Protein AF-A0A3S3RQV9-F1 (afdb_monomer_lite)

pLDDT: mean 94.48, std 7.16, range [46.75, 98.31]

Secondary structure (DSSP, 8-state):
-EEEETTEEEE---SB-SEEEEEEE-TTS-EEEEEEEEEEEEEEEEETTEEEEEEEEEEEEE--EE-TTS-EE--BPPPEEEEEEE---SS--PPPGGGBPPP-

Structure (mmCIF, N/CA/C/O backbone):
data_AF-A0A3S3RQV9-F1
#
_entry.id   AF-A0A3S3RQV9-F1
#
loop_
_atom_site.group_PDB
_atom_site.id
_atom_site.type_symbol
_atom_site.label_atom_id
_atom_site.label_alt_id
_atom_site.label_comp_id
_atom_site.label_asym_id
_atom_site.label_entity_id
_atom_site.label_seq_id
_atom_site.pdbx_PDB_ins_code
_atom_site.Cartn_x
_atom_site.Cartn_y
_atom_site.Cartn_z
_atom_site.occupancy
_atom_site.B_iso_or_equiv
_atom_site.auth_seq_id
_atom_site.auth_comp_id
_atom_site.auth_asym_id
_atom_site.auth_atom_id
_atom_site.pdbx_PDB_model_num
ATOM 1 N N . LEU A 1 1 ? -9.875 -6.733 8.217 1.00 93.25 1 LEU A N 1
ATOM 2 C CA . LEU A 1 1 ? -9.789 -6.302 9.638 1.00 93.25 1 LEU A CA 1
ATOM 3 C C . LEU A 1 1 ? -11.140 -6.503 10.296 1.00 93.25 1 LEU A C 1
ATOM 5 O O . LEU A 1 1 ? -12.139 -6.043 9.748 1.00 93.25 1 LEU A O 1
ATOM 9 N N . TYR A 1 2 ? -11.159 -7.127 11.469 1.00 95.38 2 TYR A N 1
ATOM 10 C CA . TYR A 1 2 ? -12.377 -7.321 12.250 1.00 95.38 2 TYR A CA 1
ATOM 11 C C . TYR A 1 2 ? -12.339 -6.475 13.522 1.00 95.38 2 TYR A C 1
ATOM 13 O O . TYR A 1 2 ? -11.277 -6.288 14.114 1.00 95.38 2 TYR A O 1
ATOM 21 N N . ALA A 1 3 ? -13.498 -5.972 13.931 1.00 94.38 3 ALA A N 1
ATOM 22 C CA . ALA A 1 3 ? -13.716 -5.373 15.236 1.00 94.38 3 ALA A CA 1
ATOM 23 C C . ALA A 1 3 ? -14.482 -6.348 16.132 1.00 94.38 3 ALA A C 1
ATOM 25 O O . ALA A 1 3 ? -15.399 -7.027 15.671 1.00 94.38 3 ALA A O 1
ATOM 26 N N . LEU A 1 4 ? -14.134 -6.379 17.417 1.00 93.94 4 LEU A N 1
ATOM 27 C CA . LEU A 1 4 ? -14.907 -7.102 18.418 1.00 93.94 4 LEU A CA 1
ATOM 28 C C . LEU A 1 4 ? -16.124 -6.267 18.833 1.00 93.94 4 LEU A C 1
ATOM 30 O O . LEU A 1 4 ? -15.996 -5.085 19.155 1.00 93.94 4 LEU A O 1
ATOM 34 N N . THR A 1 5 ? -17.297 -6.888 18.823 1.00 90.75 5 THR A N 1
ATOM 35 C CA . THR A 1 5 ? -18.576 -6.302 19.241 1.00 90.75 5 THR A CA 1
ATOM 36 C C . THR A 1 5 ? -19.263 -7.224 20.251 1.00 90.75 5 THR A C 1
ATOM 38 O O . THR A 1 5 ? -18.783 -8.330 20.503 1.00 90.75 5 THR A O 1
ATOM 41 N N . ARG A 1 6 ? -20.391 -6.787 20.830 1.00 92.88 6 ARG A N 1
ATOM 42 C CA . ARG A 1 6 ? -21.192 -7.637 21.732 1.00 92.88 6 ARG A CA 1
ATOM 43 C C . ARG A 1 6 ? -21.683 -8.912 21.044 1.00 92.88 6 ARG A C 1
ATOM 45 O O . ARG A 1 6 ? -21.706 -9.957 21.679 1.00 92.88 6 ARG A O 1
ATOM 52 N N . ASP A 1 7 ? -21.992 -8.817 19.755 1.00 93.19 7 ASP A N 1
ATOM 53 C CA . ASP A 1 7 ? -22.561 -9.907 18.958 1.00 93.19 7 ASP A CA 1
ATOM 54 C C . ASP A 1 7 ? -21.479 -10.725 18.222 1.00 93.19 7 ASP A C 1
ATOM 56 O O . ASP A 1 7 ? -21.790 -11.581 17.398 1.00 93.19 7 ASP A O 1
ATOM 60 N N . GLY A 1 8 ? -20.193 -10.469 18.512 1.00 94.94 8 GLY A N 1
ATOM 61 C CA . GLY A 1 8 ? -19.052 -11.188 17.940 1.00 94.94 8 GLY A CA 1
ATOM 62 C C . GLY A 1 8 ? -18.150 -10.331 17.048 1.00 94.94 8 GLY A C 1
ATOM 63 O O . GLY A 1 8 ? -18.027 -9.115 17.228 1.00 94.94 8 GLY A O 1
ATOM 64 N N . LEU A 1 9 ? -17.462 -10.980 16.104 1.00 96.56 9 LEU A N 1
ATOM 65 C CA . LEU A 1 9 ? -16.529 -10.330 15.181 1.00 96.56 9 LEU A CA 1
ATOM 66 C C . LEU A 1 9 ? -17.272 -9.705 13.998 1.00 96.56 9 LEU A C 1
ATOM 68 O O . LEU A 1 9 ? -17.948 -10.393 13.239 1.00 96.56 9 LEU A O 1
ATOM 72 N N . ARG A 1 10 ? -17.074 -8.402 13.793 1.00 94.75 10 ARG A N 1
ATOM 73 C CA . ARG A 1 10 ? -17.614 -7.655 12.654 1.00 94.75 10 ARG A CA 1
ATOM 74 C C . ARG A 1 10 ? -16.497 -7.285 11.687 1.00 94.75 10 ARG A C 1
ATOM 76 O O . ARG A 1 10 ? -15.527 -6.650 12.096 1.00 94.75 10 ARG A O 1
ATOM 83 N N . LEU A 1 11 ? -16.632 -7.637 10.410 1.00 95.75 11 LEU A N 1
ATOM 84 C CA . LEU A 1 11 ? -15.713 -7.181 9.362 1.00 95.75 11 LEU A CA 1
ATOM 85 C C . LEU A 1 11 ? -15.874 -5.665 9.176 1.00 95.75 11 LEU A C 1
ATOM 87 O O . LEU A 1 11 ? -16.964 -5.197 8.863 1.00 95.75 11 LEU A O 1
ATOM 91 N N . VAL A 1 12 ? -14.801 -4.899 9.385 1.00 96.50 12 VAL A N 1
ATOM 92 C CA . VAL A 1 12 ? -14.834 -3.423 9.322 1.00 96.50 12 VAL A CA 1
ATOM 93 C C . VAL A 1 12 ? -13.926 -2.838 8.247 1.00 96.50 12 VAL A C 1
ATOM 95 O O . VAL A 1 12 ? -14.143 -1.710 7.833 1.00 96.50 12 VAL A O 1
ATOM 98 N N . LEU A 1 13 ? -12.926 -3.572 7.768 1.00 96.50 13 LEU A N 1
ATOM 99 C CA . LEU A 1 13 ? -12.101 -3.183 6.621 1.00 96.50 13 LEU A CA 1
ATOM 100 C C . LEU A 1 13 ? -11.862 -4.431 5.789 1.00 96.50 13 LEU A C 1
ATOM 102 O O . LEU A 1 13 ? -11.369 -5.429 6.322 1.00 96.50 13 LEU A O 1
ATOM 106 N N . ASP A 1 14 ? -12.181 -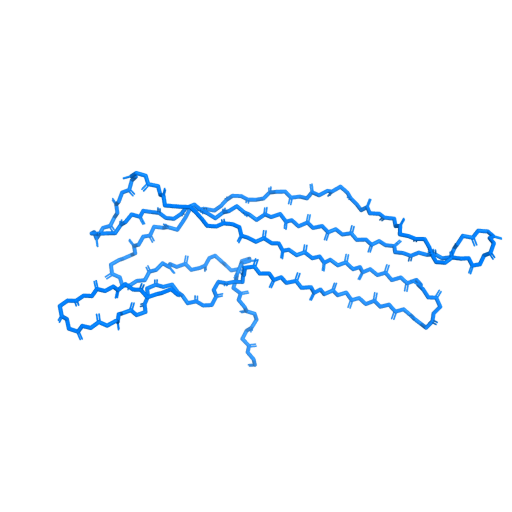4.341 4.510 1.00 93.94 14 ASP A N 1
ATOM 107 C CA . ASP A 1 14 ? -12.108 -5.443 3.565 1.00 93.94 14 ASP A CA 1
ATOM 108 C C . ASP A 1 14 ? -11.468 -4.984 2.254 1.00 93.94 14 ASP A C 1
ATOM 110 O O . ASP A 1 14 ? -11.613 -3.821 1.876 1.00 93.94 14 ASP A O 1
ATOM 114 N N . GLY A 1 15 ? -10.735 -5.882 1.597 1.00 92.81 15 GLY A N 1
ATOM 115 C CA . GLY A 1 15 ? -10.141 -5.638 0.280 1.00 92.81 15 GLY A CA 1
ATOM 116 C C . GLY A 1 15 ? -9.020 -4.593 0.220 1.00 92.81 15 GLY A C 1
ATOM 117 O O . GLY A 1 15 ? -8.685 -4.144 -0.874 1.00 92.81 15 GLY A O 1
ATOM 118 N N . LEU A 1 16 ? -8.439 -4.181 1.355 1.00 95.81 16 LEU A N 1
ATOM 119 C CA . LEU A 1 16 ? -7.254 -3.316 1.368 1.00 95.81 16 LEU A CA 1
ATOM 120 C C . LEU A 1 16 ? -6.000 -4.138 1.047 1.00 95.81 16 LEU A C 1
ATOM 122 O O . LEU A 1 16 ? -5.617 -5.009 1.830 1.00 95.81 16 LEU A O 1
ATOM 126 N N . VAL A 1 17 ? -5.328 -3.810 -0.051 1.00 94.81 17 VAL A N 1
ATOM 127 C CA . VAL A 1 17 ? -4.032 -4.397 -0.408 1.00 94.81 17 VAL A CA 1
ATOM 128 C C . VAL A 1 17 ? -2.948 -3.808 0.491 1.00 94.81 17 VAL A C 1
ATOM 130 O O . VAL A 1 17 ? -2.746 -2.594 0.528 1.00 94.81 17 VAL A O 1
ATOM 133 N N . VAL A 1 18 ? -2.269 -4.676 1.243 1.00 95.44 18 VAL A N 1
ATOM 134 C CA . VAL A 1 18 ? -1.173 -4.292 2.151 1.00 95.44 18 VAL A CA 1
ATOM 135 C C . VAL A 1 18 ? 0.208 -4.623 1.603 1.00 95.44 18 VAL A C 1
ATOM 137 O O . VAL A 1 18 ? 1.188 -4.013 2.023 1.00 95.44 18 VAL A O 1
ATOM 140 N N . ASP A 1 19 ? 0.275 -5.557 0.661 1.00 95.62 19 ASP A N 1
ATOM 141 C CA . ASP A 1 19 ? 1.482 -5.926 -0.065 1.00 95.62 19 ASP A CA 1
ATOM 142 C C . ASP A 1 19 ? 1.071 -6.339 -1.481 1.00 95.62 19 ASP A C 1
ATOM 144 O O . ASP A 1 19 ? 0.088 -7.066 -1.650 1.00 95.62 19 ASP A O 1
ATOM 148 N N . SER A 1 20 ? 1.780 -5.854 -2.493 1.00 94.12 20 SER A N 1
ATOM 149 C CA . SER A 1 20 ? 1.538 -6.223 -3.886 1.00 94.12 20 SER A CA 1
ATOM 150 C C . SER A 1 20 ? 2.835 -6.270 -4.662 1.00 94.12 20 SER A C 1
ATOM 152 O O . SER A 1 20 ? 3.705 -5.420 -4.478 1.00 94.12 20 SER A O 1
ATOM 154 N N . TYR A 1 21 ? 2.899 -7.192 -5.610 1.00 94.81 21 TYR A N 1
ATOM 155 C CA . TYR A 1 21 ? 4.002 -7.338 -6.544 1.00 94.81 21 TYR A CA 1
ATOM 156 C C . TYR A 1 21 ? 3.414 -7.537 -7.931 1.00 94.81 21 TYR A C 1
ATOM 158 O O . TYR A 1 21 ? 2.419 -8.244 -8.086 1.00 94.81 21 TYR A O 1
ATOM 166 N N . GLY A 1 22 ? 4.014 -6.903 -8.923 1.00 94.19 22 GLY A N 1
ATOM 167 C CA . GLY A 1 22 ? 3.583 -7.023 -10.301 1.00 94.19 22 GLY A CA 1
ATOM 168 C C . GLY A 1 22 ? 4.681 -6.574 -11.241 1.00 94.19 22 GLY A C 1
ATOM 169 O O . GLY A 1 22 ? 5.655 -5.941 -10.837 1.00 94.19 22 GLY A O 1
ATOM 170 N N . GLY A 1 23 ? 4.525 -6.914 -12.505 1.00 94.50 23 GLY A N 1
ATOM 171 C CA . GLY A 1 23 ? 5.496 -6.569 -13.519 1.00 94.50 23 GLY A CA 1
ATOM 172 C C . GLY A 1 23 ? 5.421 -7.507 -14.699 1.00 94.50 23 GLY A C 1
ATOM 173 O O . GLY A 1 23 ? 4.688 -8.497 -14.686 1.00 94.50 23 GLY A O 1
ATOM 174 N N . GLU A 1 24 ? 6.211 -7.174 -15.696 1.00 95.69 24 GLU A N 1
ATOM 175 C CA . GLU A 1 24 ? 6.420 -7.962 -16.894 1.00 95.69 24 GLU A CA 1
ATOM 176 C C . GLU A 1 24 ? 7.914 -8.027 -17.182 1.00 95.69 24 GLU A C 1
ATOM 178 O O . GLU A 1 24 ? 8.668 -7.110 -16.856 1.00 95.69 24 GLU A O 1
ATOM 183 N N . GLY A 1 25 ? 8.348 -9.131 -17.769 1.00 94.75 25 GLY A N 1
ATOM 184 C CA . GLY A 1 25 ? 9.732 -9.324 -18.164 1.00 94.75 25 GLY A CA 1
ATOM 185 C C . GLY A 1 25 ? 9.811 -10.210 -19.392 1.00 94.75 25 GLY A C 1
ATOM 186 O O . GLY A 1 25 ? 8.877 -10.960 -19.694 1.00 94.75 25 GLY A O 1
ATOM 187 N N . ASP A 1 26 ? 10.926 -10.110 -20.099 1.00 92.50 26 ASP A N 1
ATOM 188 C CA . ASP A 1 26 ? 11.279 -11.013 -21.180 1.00 92.50 26 ASP A CA 1
ATOM 189 C C . ASP A 1 26 ? 12.078 -12.231 -20.668 1.00 92.50 26 ASP A C 1
ATOM 191 O O . ASP A 1 26 ? 12.283 -12.430 -19.468 1.00 92.50 26 ASP A O 1
ATOM 195 N N . ALA A 1 27 ? 12.519 -13.089 -21.592 1.00 89.38 27 ALA A N 1
ATOM 196 C CA . ALA A 1 27 ? 13.351 -14.251 -21.268 1.00 89.38 27 ALA A CA 1
ATOM 197 C C . ALA A 1 27 ? 14.843 -13.907 -21.051 1.00 89.38 27 ALA A C 1
ATOM 199 O O . ALA A 1 27 ? 15.627 -14.796 -20.727 1.00 89.38 27 ALA A O 1
ATOM 200 N N . ASN A 1 28 ? 15.236 -12.645 -21.241 1.00 88.38 28 ASN A N 1
ATOM 201 C CA . ASN A 1 28 ? 16.610 -12.145 -21.295 1.00 88.38 28 ASN A CA 1
ATOM 202 C C . ASN A 1 28 ? 16.836 -10.963 -20.328 1.00 88.38 28 ASN A C 1
ATOM 204 O O . ASN A 1 28 ? 17.630 -10.072 -20.628 1.00 88.38 28 ASN A O 1
ATOM 208 N N . CYS A 1 29 ? 16.182 -10.986 -19.160 1.00 92.12 29 CYS A N 1
ATOM 209 C CA . CYS A 1 29 ? 16.285 -10.026 -18.048 1.00 92.12 29 CYS A CA 1
ATOM 210 C C . CYS A 1 29 ? 15.540 -8.689 -18.206 1.00 92.12 29 CYS A C 1
ATOM 212 O O . CYS A 1 29 ? 15.134 -8.132 -17.185 1.00 92.12 29 CYS A O 1
ATOM 214 N N . ALA A 1 30 ? 15.316 -8.176 -19.416 1.00 96.19 30 ALA A N 1
ATOM 215 C CA . ALA A 1 30 ? 14.672 -6.876 -19.571 1.00 96.19 30 ALA A CA 1
ATOM 216 C C . ALA A 1 30 ? 13.223 -6.917 -19.063 1.00 96.19 30 ALA A C 1
ATOM 218 O O . ALA A 1 30 ? 12.439 -7.788 -19.445 1.00 96.19 30 ALA A O 1
ATOM 219 N N . GLY A 1 31 ? 12.846 -5.967 -18.211 1.00 96.25 31 GLY A N 1
ATOM 220 C CA . GLY A 1 31 ? 11.493 -5.935 -17.665 1.00 96.25 31 GLY A CA 1
ATOM 221 C C . GLY A 1 31 ? 11.136 -4.649 -16.940 1.00 96.25 31 GLY A C 1
ATOM 222 O O . GLY A 1 31 ? 11.946 -3.738 -16.796 1.00 96.25 31 GLY A O 1
ATOM 223 N N . SER A 1 32 ? 9.893 -4.598 -16.472 1.00 97.50 32 SER A N 1
ATOM 224 C CA . SER A 1 32 ? 9.365 -3.534 -15.628 1.00 97.50 32 SER A CA 1
ATOM 225 C C . SER A 1 32 ? 8.615 -4.153 -14.461 1.00 97.50 32 SER A C 1
ATOM 227 O O . SER A 1 32 ? 7.601 -4.831 -14.636 1.00 97.50 32 SER A O 1
ATOM 229 N N . PHE A 1 33 ? 9.112 -3.914 -13.253 1.00 97.19 33 PHE A N 1
ATOM 230 C CA . PHE A 1 33 ? 8.565 -4.459 -12.022 1.00 97.19 33 PHE A CA 1
ATOM 231 C C . PHE A 1 33 ? 8.147 -3.342 -11.083 1.00 97.19 33 PHE A C 1
ATOM 233 O O . PHE A 1 33 ? 8.741 -2.265 -11.026 1.00 97.19 33 PHE A O 1
ATOM 240 N N . HIS A 1 34 ? 7.116 -3.619 -10.300 1.00 96.06 34 HIS A N 1
ATOM 241 C CA . HIS A 1 34 ? 6.664 -2.750 -9.238 1.00 96.06 34 HIS A CA 1
ATOM 242 C C . HIS A 1 34 ? 6.268 -3.560 -8.009 1.00 96.06 34 HIS A C 1
ATOM 244 O O . HIS A 1 34 ? 5.765 -4.682 -8.086 1.00 96.06 34 HIS A O 1
ATOM 250 N N . SER A 1 35 ? 6.460 -2.953 -6.847 1.00 96.75 35 SER A N 1
ATOM 251 C CA . SER A 1 35 ? 5.933 -3.467 -5.591 1.00 96.75 35 SER A CA 1
ATOM 252 C C . SER A 1 35 ? 5.305 -2.349 -4.778 1.00 96.75 35 SER A C 1
ATOM 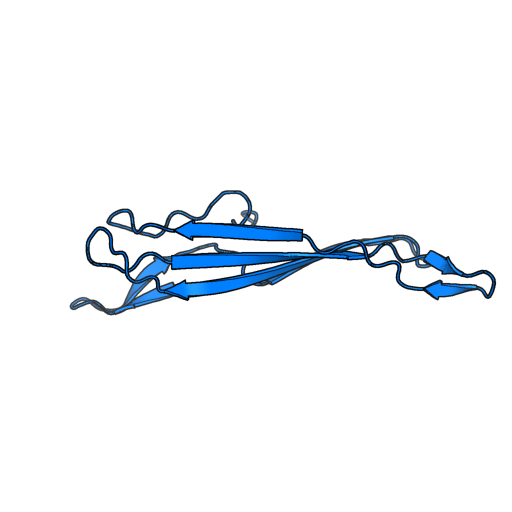254 O O . SER A 1 35 ? 5.634 -1.171 -4.945 1.00 96.75 35 SER A O 1
ATOM 256 N N . SER A 1 36 ? 4.360 -2.699 -3.911 1.00 96.25 36 SER A N 1
ATOM 257 C CA . SER A 1 36 ? 3.787 -1.754 -2.963 1.00 96.25 36 SER A CA 1
ATOM 258 C C . SER A 1 36 ? 3.616 -2.383 -1.594 1.00 96.25 36 SER A C 1
ATOM 260 O O . SER A 1 36 ? 3.248 -3.546 -1.489 1.00 96.25 36 SER A O 1
ATOM 262 N N . LYS A 1 37 ? 3.875 -1.601 -0.544 1.00 97.69 37 LYS A N 1
ATOM 263 C CA . LYS A 1 37 ? 3.615 -1.971 0.851 1.00 97.69 37 LYS A CA 1
ATOM 264 C C . LYS A 1 37 ? 2.820 -0.873 1.530 1.00 97.69 37 LYS A C 1
ATOM 266 O O . LYS A 1 37 ? 3.184 0.302 1.430 1.00 97.69 37 LYS A O 1
ATOM 271 N N . ALA A 1 38 ? 1.774 -1.243 2.260 1.00 97.56 38 ALA A N 1
ATOM 272 C CA . ALA A 1 38 ? 0.941 -0.309 3.003 1.00 97.56 38 ALA A CA 1
ATOM 273 C C . ALA A 1 38 ? 0.981 -0.593 4.510 1.00 97.56 38 ALA A C 1
ATOM 275 O O . ALA A 1 38 ? 0.565 -1.648 4.982 1.00 97.56 38 ALA A O 1
ATOM 276 N N . GLY A 1 39 ? 1.456 0.386 5.281 1.00 97.62 39 GLY A N 1
ATOM 277 C CA . GLY A 1 39 ? 1.397 0.374 6.741 1.00 97.62 39 GLY A CA 1
ATOM 278 C C . GLY A 1 39 ? 0.124 1.047 7.250 1.00 97.62 39 GLY A C 1
ATOM 279 O O . GLY A 1 39 ? -0.246 2.118 6.765 1.00 97.62 39 GLY A O 1
ATOM 280 N N . LEU A 1 40 ? -0.530 0.444 8.244 1.00 97.62 40 LEU A N 1
ATOM 281 C CA . LEU A 1 40 ? -1.733 0.982 8.881 1.00 97.62 40 LEU A CA 1
ATOM 282 C C . LEU A 1 40 ? -1.408 1.477 10.292 1.00 97.62 40 LEU A C 1
ATOM 284 O O . LEU A 1 40 ? -0.755 0.778 11.064 1.00 97.62 40 LEU A O 1
ATOM 288 N N . SER A 1 41 ? -1.918 2.650 10.661 1.00 97.88 41 SER A N 1
ATOM 289 C CA . SER A 1 41 ? -1.846 3.158 12.032 1.00 97.88 41 SER A CA 1
ATOM 290 C C . SER A 1 41 ? -3.161 3.788 12.480 1.00 97.88 41 SER A C 1
ATOM 292 O O . SER A 1 41 ? -3.849 4.464 11.713 1.00 97.88 41 SER A O 1
ATOM 294 N N . MET A 1 42 ? -3.524 3.562 13.742 1.00 96.94 42 MET A N 1
ATOM 295 C CA . MET A 1 42 ? -4.721 4.150 14.344 1.00 96.94 42 MET A CA 1
ATOM 296 C C . MET A 1 42 ? -4.457 5.613 14.696 1.00 96.94 42 MET A C 1
ATOM 298 O O . MET A 1 42 ? -3.449 5.944 15.319 1.00 96.94 42 MET A O 1
ATOM 302 N N . ARG A 1 43 ? -5.369 6.501 14.308 1.00 97.25 43 ARG A N 1
ATOM 303 C CA . ARG A 1 43 ? -5.304 7.929 14.634 1.00 97.25 43 ARG A CA 1
ATOM 304 C C . ARG A 1 43 ? -6.098 8.219 15.903 1.00 97.25 43 ARG A C 1
ATOM 306 O O . ARG A 1 43 ? -6.957 7.449 16.309 1.00 97.25 43 ARG A O 1
ATOM 313 N N . SER A 1 44 ? -5.849 9.378 16.507 1.00 96.75 44 SER A N 1
ATOM 314 C CA . SER A 1 44 ? -6.637 9.861 17.647 1.00 96.75 44 SER A CA 1
ATOM 315 C C . SER A 1 44 ? -8.057 10.283 17.251 1.00 96.75 44 SER A C 1
ATOM 317 O O . SER A 1 44 ? -8.985 10.095 18.029 1.00 96.75 44 SER A O 1
ATOM 319 N N . ALA A 1 45 ? -8.255 10.827 16.050 1.00 97.19 45 ALA A N 1
ATOM 320 C CA . ALA A 1 45 ? -9.588 11.178 15.559 1.00 97.19 45 ALA A CA 1
ATOM 321 C C . ALA A 1 45 ? -10.485 9.936 15.435 1.00 97.19 45 ALA A C 1
ATOM 323 O O . ALA A 1 45 ? -9.997 8.853 15.111 1.00 97.19 45 ALA A O 1
ATOM 324 N N . SER A 1 46 ? -11.785 10.102 15.665 1.00 96.50 46 SER A N 1
ATOM 325 C CA . SER A 1 46 ? -12.772 9.024 15.581 1.00 96.50 46 SER A CA 1
ATOM 326 C C . SER A 1 46 ? -14.039 9.475 14.873 1.00 96.50 46 SER A C 1
ATOM 328 O O . SER A 1 46 ? -14.473 10.610 15.064 1.00 96.50 46 SER A O 1
ATOM 330 N N . HIS A 1 47 ? -14.666 8.557 14.145 1.00 97.31 47 HIS A N 1
ATOM 331 C CA . HIS A 1 47 ? -15.970 8.740 13.514 1.00 97.31 47 HIS A CA 1
ATOM 332 C C . HIS A 1 47 ? -16.828 7.503 13.776 1.00 97.31 47 HIS A C 1
ATOM 334 O O . HIS A 1 47 ? -16.334 6.377 13.733 1.00 97.31 47 HIS A O 1
ATOM 340 N N . HIS A 1 48 ? -18.107 7.715 14.093 1.00 95.38 48 HIS A N 1
ATOM 341 C CA . HIS A 1 48 ? -19.084 6.640 14.308 1.00 95.38 48 HIS A CA 1
ATOM 342 C C . HIS A 1 48 ? -18.597 5.519 15.254 1.00 95.38 48 HIS A C 1
ATOM 344 O O . HIS A 1 48 ? -18.818 4.337 15.009 1.00 95.38 48 HIS A O 1
ATOM 350 N N . GLY A 1 49 ? -17.907 5.897 16.337 1.00 93.94 49 GLY A N 1
ATOM 351 C CA . GLY A 1 49 ? -17.460 4.973 17.387 1.00 93.94 49 GLY A CA 1
ATOM 352 C C . GLY A 1 49 ? -16.115 4.279 17.146 1.00 93.94 49 GLY A C 1
ATOM 353 O O . GLY A 1 49 ? -15.620 3.624 18.060 1.00 93.94 49 GLY A O 1
ATOM 354 N N . TYR A 1 50 ? -15.479 4.458 15.983 1.00 96.25 50 TYR A N 1
ATOM 355 C CA . TYR A 1 50 ? -14.164 3.881 15.686 1.00 96.25 50 TYR A CA 1
ATOM 356 C C . TYR A 1 50 ? -13.110 4.949 15.367 1.00 96.25 50 TYR A C 1
ATOM 358 O O . TYR A 1 50 ? -13.429 6.048 14.912 1.00 96.25 50 TYR A O 1
ATOM 366 N N . ARG A 1 51 ? -11.833 4.637 15.634 1.00 97.19 51 ARG A N 1
ATOM 367 C CA . ARG A 1 51 ? -10.686 5.510 15.328 1.00 97.19 51 ARG A CA 1
ATOM 368 C C . ARG A 1 51 ? -10.425 5.540 13.824 1.00 97.19 51 ARG A C 1
ATOM 370 O O . ARG A 1 51 ? -10.424 4.499 13.188 1.00 97.19 51 ARG A O 1
ATOM 377 N N . ASP A 1 52 ? -10.111 6.702 13.267 1.00 97.81 52 ASP A N 1
ATOM 378 C CA . ASP A 1 52 ? -9.640 6.781 11.882 1.00 97.81 52 ASP A CA 1
ATOM 379 C C . ASP A 1 52 ? -8.352 5.967 11.698 1.00 97.81 52 ASP A C 1
ATOM 381 O O . ASP A 1 52 ? -7.496 5.931 12.584 1.00 97.81 52 ASP A O 1
ATOM 385 N N . ILE A 1 53 ? -8.160 5.405 10.506 1.00 98.31 53 ILE A N 1
ATOM 386 C CA . ILE A 1 53 ? -6.930 4.701 10.131 1.00 98.31 53 ILE A CA 1
ATOM 387 C C . ILE A 1 53 ? -6.132 5.584 9.172 1.00 98.31 53 ILE A C 1
ATOM 389 O O . ILE A 1 53 ? -6.659 6.089 8.180 1.00 98.31 53 ILE A O 1
ATOM 393 N N . SER A 1 54 ? -4.848 5.781 9.457 1.00 98.19 54 SER A N 1
ATOM 394 C CA . SER A 1 54 ? -3.888 6.297 8.486 1.00 98.19 54 SER A CA 1
ATOM 395 C C . SER A 1 54 ? -3.279 5.123 7.735 1.00 98.19 54 SER A C 1
ATOM 397 O O . SER A 1 54 ? -2.779 4.191 8.361 1.00 98.19 54 SER A O 1
ATOM 399 N N . VAL A 1 55 ? -3.286 5.184 6.409 1.00 98.19 55 VAL A N 1
ATOM 400 C CA . VAL A 1 55 ? -2.592 4.219 5.554 1.00 98.19 55 VAL A CA 1
ATOM 401 C C . VAL A 1 55 ? -1.436 4.933 4.887 1.00 98.19 55 VAL A C 1
ATOM 403 O O . VAL A 1 55 ? -1.631 5.972 4.259 1.00 98.19 55 VAL A O 1
ATOM 406 N N . VAL A 1 56 ? -0.236 4.394 5.042 1.00 98.19 56 VAL A N 1
ATOM 407 C CA . VAL A 1 56 ? 0.973 4.902 4.403 1.00 98.19 56 VAL A CA 1
ATOM 408 C C . VAL A 1 56 ? 1.457 3.850 3.426 1.00 98.19 56 VAL A C 1
ATOM 410 O O . VAL A 1 56 ? 1.959 2.807 3.831 1.00 98.19 56 VAL A O 1
ATOM 413 N N . GLU A 1 57 ? 1.297 4.141 2.145 1.00 97.81 57 GLU A N 1
ATOM 414 C CA . GLU A 1 57 ? 1.730 3.297 1.041 1.00 97.81 57 GLU A CA 1
ATOM 415 C C . GLU A 1 57 ? 3.100 3.762 0.546 1.00 97.81 57 GLU A C 1
ATOM 417 O O . GLU A 1 57 ? 3.315 4.956 0.310 1.00 97.81 57 GLU A O 1
ATOM 422 N N . ARG A 1 58 ? 4.015 2.815 0.360 1.00 97.88 58 ARG A N 1
ATOM 423 C CA . ARG A 1 58 ? 5.254 2.992 -0.394 1.00 97.88 58 ARG A CA 1
ATOM 424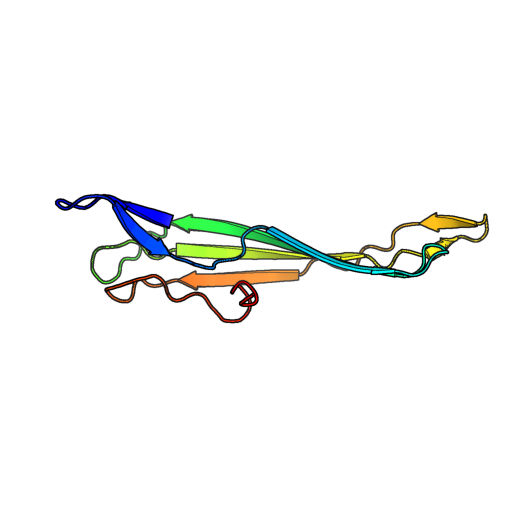 C C . ARG A 1 58 ? 5.173 2.124 -1.645 1.00 97.88 58 ARG A C 1
ATOM 426 O O . ARG A 1 58 ? 4.864 0.944 -1.527 1.00 97.88 58 ARG A O 1
ATOM 433 N N . ARG A 1 59 ? 5.459 2.709 -2.806 1.00 97.00 59 ARG A N 1
ATOM 434 C CA . ARG A 1 59 ? 5.611 2.012 -4.084 1.00 97.00 59 ARG A CA 1
ATOM 435 C C . ARG A 1 59 ? 7.054 2.095 -4.545 1.00 97.00 59 ARG A C 1
ATOM 437 O O . ARG A 1 59 ? 7.639 3.179 -4.522 1.00 97.00 59 ARG A O 1
ATOM 444 N N . ASP A 1 60 ? 7.570 0.962 -4.979 1.00 98.06 60 ASP A N 1
ATOM 445 C CA . ASP A 1 60 ? 8.904 0.787 -5.531 1.00 98.06 60 ASP A CA 1
ATOM 446 C C . ASP A 1 60 ? 8.780 0.272 -6.965 1.00 98.06 60 ASP A C 1
ATOM 448 O O . ASP A 1 60 ? 7.852 -0.481 -7.267 1.00 98.06 60 ASP A O 1
ATOM 452 N N . THR A 1 61 ? 9.698 0.680 -7.836 1.00 98.12 61 THR A N 1
ATOM 453 C CA . THR A 1 61 ? 9.793 0.197 -9.219 1.00 98.12 61 THR A CA 1
ATOM 454 C C . THR A 1 61 ? 11.218 -0.243 -9.516 1.00 98.12 61 THR A C 1
ATOM 456 O O . THR A 1 61 ? 12.158 0.304 -8.936 1.00 98.12 61 THR A O 1
ATOM 459 N N . ASP A 1 62 ? 11.372 -1.201 -10.420 1.00 98.00 62 ASP A N 1
ATOM 460 C CA . ASP A 1 62 ? 12.666 -1.663 -10.919 1.00 98.00 62 ASP A CA 1
ATOM 461 C C . ASP A 1 62 ? 12.560 -1.977 -12.412 1.00 98.00 62 ASP A C 1
ATOM 463 O O . ASP A 1 62 ? 11.590 -2.600 -12.845 1.00 98.00 62 ASP A O 1
ATOM 467 N N . GLU A 1 63 ? 13.546 -1.534 -13.187 1.00 97.62 63 GLU A N 1
ATOM 468 C CA . GLU A 1 63 ? 13.638 -1.788 -14.629 1.00 97.62 63 GLU A CA 1
ATOM 469 C C . GLU A 1 63 ? 14.934 -2.549 -14.928 1.00 97.62 63 GLU A C 1
ATOM 471 O O . GLU A 1 63 ? 15.907 -1.947 -15.384 1.00 97.62 63 GLU A O 1
ATOM 476 N N . PRO A 1 64 ? 15.014 -3.849 -14.596 1.00 96.88 64 PRO A N 1
ATOM 477 C CA . PRO A 1 64 ? 16.238 -4.605 -14.779 1.00 96.88 64 PRO A CA 1
ATOM 478 C C . PRO A 1 64 ? 16.596 -4.744 -16.261 1.00 96.88 64 PRO A C 1
ATOM 480 O O . PRO A 1 64 ? 15.721 -4.847 -17.123 1.00 96.88 64 PRO A O 1
ATOM 483 N N . ALA A 1 65 ? 17.896 -4.751 -16.548 1.00 96.56 65 ALA A N 1
ATOM 484 C CA . ALA A 1 65 ? 18.444 -4.943 -17.885 1.00 96.56 65 ALA A CA 1
ATOM 485 C C . ALA A 1 65 ? 19.834 -5.591 -17.817 1.00 96.56 65 ALA A C 1
ATOM 487 O O . ALA A 1 65 ? 20.500 -5.570 -16.780 1.00 96.56 65 ALA A O 1
ATOM 488 N N . LEU A 1 66 ? 20.284 -6.171 -18.932 1.00 96.94 66 LEU A N 1
ATOM 489 C CA . LEU A 1 66 ? 21.646 -6.691 -19.040 1.00 96.94 66 LEU A CA 1
ATOM 490 C C . LEU A 1 66 ? 22.661 -5.545 -19.075 1.00 96.94 66 LEU A C 1
ATOM 492 O O . LEU A 1 66 ? 22.496 -4.573 -19.815 1.00 96.94 66 LEU A O 1
ATOM 496 N N . ASP A 1 67 ? 23.743 -5.691 -18.319 1.00 94.25 67 ASP A N 1
ATOM 497 C CA . ASP A 1 67 ? 24.902 -4.815 -18.419 1.00 94.25 67 ASP A CA 1
ATOM 498 C C . ASP A 1 67 ? 25.816 -5.193 -19.601 1.00 94.25 67 ASP A C 1
ATOM 500 O O . ASP A 1 67 ? 25.564 -6.123 -20.371 1.00 94.25 67 ASP A O 1
ATOM 504 N N . THR A 1 68 ? 26.929 -4.473 -19.754 1.00 93.56 68 THR A N 1
ATOM 505 C CA . THR A 1 68 ? 27.901 -4.717 -20.834 1.00 93.56 68 THR A CA 1
ATOM 506 C C . THR A 1 68 ? 28.633 -6.058 -20.726 1.00 93.56 68 THR A C 1
ATOM 508 O O . THR A 1 68 ? 29.319 -6.446 -21.671 1.00 93.56 68 THR A O 1
ATOM 511 N N . LYS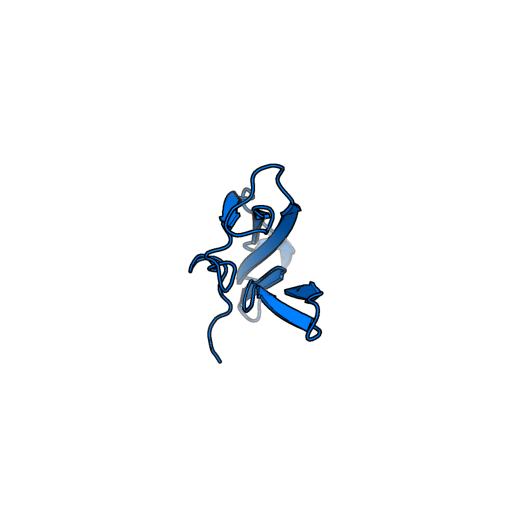 A 1 69 ? 28.509 -6.762 -19.597 1.00 95.06 69 LYS A N 1
ATOM 512 C CA . LYS A 1 69 ? 29.067 -8.097 -19.358 1.00 95.06 69 LYS A CA 1
ATOM 513 C C . LYS A 1 69 ? 28.017 -9.199 -19.515 1.00 95.06 69 LYS A C 1
ATOM 515 O O . LYS A 1 69 ? 28.378 -10.367 -19.413 1.00 95.06 69 LYS A O 1
ATOM 520 N N . GLY A 1 70 ? 26.765 -8.845 -19.808 1.00 93.31 70 GLY A N 1
ATOM 521 C CA . GLY A 1 70 ? 25.657 -9.790 -19.916 1.00 93.31 70 GLY A CA 1
ATOM 522 C C . GLY A 1 70 ? 25.079 -10.210 -18.565 1.00 93.31 70 GLY A C 1
ATOM 523 O O . GLY A 1 70 ? 24.370 -11.209 -18.506 1.00 93.31 70 GLY A O 1
ATOM 524 N N . GLU A 1 71 ? 25.358 -9.470 -17.491 1.00 94.81 71 GLU A N 1
ATOM 525 C CA . GLU A 1 71 ? 24.779 -9.720 -16.173 1.00 94.81 71 GLU A CA 1
ATOM 526 C C . GLU A 1 71 ? 23.501 -8.902 -15.987 1.00 94.81 71 GLU A C 1
ATOM 528 O O . GLU A 1 71 ? 23.447 -7.724 -16.339 1.00 94.81 71 GLU A O 1
ATOM 533 N N . CYS A 1 72 ? 22.474 -9.506 -15.391 1.00 95.31 72 CYS A N 1
ATOM 534 C CA . CYS A 1 72 ? 21.219 -8.816 -15.106 1.00 95.31 72 CYS A CA 1
ATOM 535 C C . CYS A 1 72 ? 21.397 -7.853 -13.928 1.00 95.31 72 CYS A C 1
ATOM 537 O O . CYS A 1 72 ? 21.697 -8.2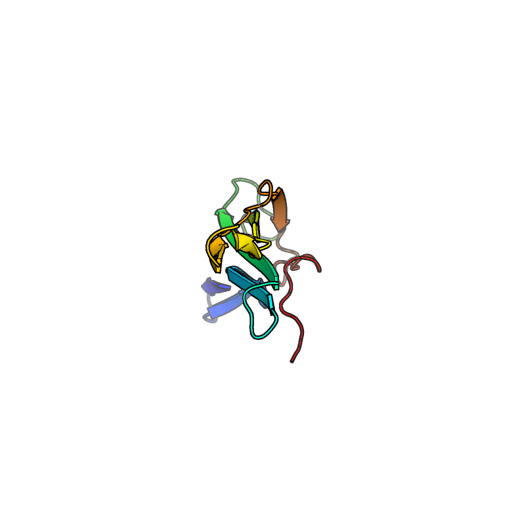83 -12.812 1.00 95.31 72 CYS A O 1
ATOM 539 N N . GLN A 1 73 ? 21.217 -6.556 -14.169 1.00 97.00 73 GLN A N 1
ATOM 540 C CA . GLN A 1 73 ? 21.344 -5.511 -13.158 1.00 97.00 73 GLN A CA 1
ATOM 541 C C . GLN A 1 73 ? 19.996 -4.839 -12.911 1.00 97.00 73 GLN A C 1
ATOM 543 O O . GLN A 1 73 ? 19.290 -4.483 -13.850 1.00 97.00 73 GLN A O 1
ATOM 548 N N . SER A 1 74 ? 19.660 -4.641 -11.636 1.00 95.81 74 SER A N 1
ATOM 549 C CA . SER A 1 74 ? 18.505 -3.836 -11.232 1.00 95.81 74 SER A CA 1
ATOM 550 C C . SER A 1 74 ? 18.775 -2.350 -11.447 1.00 95.81 74 SER A C 1
ATOM 552 O O . SER A 1 74 ? 19.859 -1.839 -11.144 1.00 95.81 74 SER A O 1
ATOM 554 N N . HIS A 1 75 ? 17.740 -1.638 -11.873 1.00 96.88 75 HIS A N 1
ATOM 555 C CA . HIS A 1 75 ? 17.727 -0.190 -12.023 1.00 96.88 75 HIS A CA 1
ATOM 556 C C . HIS A 1 75 ? 16.525 0.376 -11.255 1.00 96.88 75 HIS A C 1
ATOM 558 O O . HIS A 1 75 ? 15.495 0.713 -11.848 1.00 96.88 75 HIS A O 1
ATOM 564 N N . PRO A 1 76 ? 16.628 0.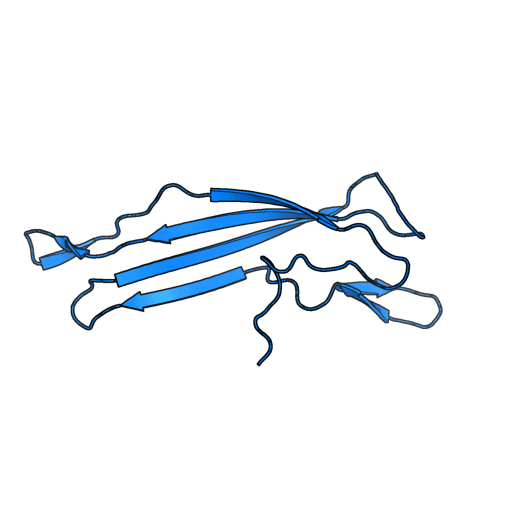473 -9.915 1.00 97.19 76 PRO A N 1
ATOM 565 C CA . PRO A 1 76 ? 15.500 0.868 -9.094 1.00 97.19 76 PRO A CA 1
ATOM 566 C C . PRO A 1 76 ? 15.146 2.334 -9.329 1.00 97.19 76 PRO A C 1
ATOM 568 O O . PRO A 1 76 ? 15.992 3.233 -9.269 1.00 97.19 76 PRO A O 1
ATOM 571 N N . GLY A 1 77 ? 13.857 2.580 -9.541 1.00 96.81 77 GLY A N 1
ATOM 572 C CA . GLY A 1 77 ? 13.306 3.922 -9.629 1.00 96.81 77 GLY A CA 1
ATOM 573 C C . GLY A 1 77 ? 13.262 4.621 -8.269 1.00 96.81 77 GLY A C 1
ATOM 574 O O . GLY A 1 77 ? 13.500 4.041 -7.206 1.00 96.81 77 GLY A O 1
ATOM 575 N N . LYS A 1 78 ? 12.903 5.909 -8.280 1.00 97.62 78 LYS A N 1
ATOM 576 C CA . LYS A 1 78 ? 12.683 6.652 -7.036 1.00 97.62 78 LYS A CA 1
ATOM 577 C C . LYS A 1 78 ? 11.391 6.165 -6.358 1.00 97.62 78 LYS A C 1
ATOM 579 O O . LYS A 1 78 ? 10.325 6.286 -6.963 1.00 97.62 78 LYS A O 1
ATOM 584 N N . PRO A 1 79 ? 11.436 5.734 -5.084 1.00 96.31 79 PRO A N 1
ATOM 585 C CA . PRO A 1 79 ? 10.239 5.295 -4.378 1.00 96.31 79 PRO A CA 1
ATOM 586 C C . PRO A 1 79 ? 9.206 6.414 -4.229 1.00 96.31 79 PRO A C 1
ATOM 588 O O . PRO A 1 79 ? 9.544 7.556 -3.897 1.00 96.31 79 PRO A O 1
ATOM 591 N N . VAL A 1 80 ? 7.931 6.069 -4.395 1.00 96.94 80 VAL A N 1
ATOM 592 C CA . VAL A 1 80 ? 6.801 6.991 -4.222 1.00 96.94 80 VAL A CA 1
ATOM 593 C C . VAL A 1 80 ? 6.068 6.663 -2.928 1.00 96.94 80 VAL A C 1
ATOM 595 O O . VAL A 1 80 ? 5.775 5.506 -2.641 1.00 96.94 80 VAL A O 1
ATOM 598 N N . LYS A 1 81 ? 5.728 7.692 -2.145 1.00 97.44 81 LYS A N 1
ATOM 599 C CA . LYS A 1 81 ? 4.971 7.550 -0.896 1.00 97.44 81 LYS A CA 1
ATOM 600 C C . LYS A 1 81 ? 3.619 8.247 -1.002 1.00 97.44 81 LYS A C 1
ATOM 602 O O . LYS A 1 81 ? 3.557 9.411 -1.396 1.00 97.44 81 LYS A O 1
ATOM 607 N N . ARG A 1 82 ? 2.546 7.565 -0.605 1.00 96.50 82 ARG A N 1
ATOM 608 C CA . ARG A 1 82 ? 1.181 8.109 -0.549 1.00 96.50 82 ARG A CA 1
ATOM 609 C C . ARG A 1 82 ? 0.580 7.878 0.829 1.00 96.50 82 ARG A C 1
ATOM 611 O O . ARG A 1 82 ? 0.858 6.876 1.478 1.00 96.50 82 ARG A O 1
ATOM 618 N N . THR A 1 83 ? -0.220 8.833 1.295 1.00 97.56 83 THR A N 1
ATOM 619 C CA . THR A 1 83 ? -0.911 8.730 2.586 1.00 97.56 83 THR A CA 1
ATOM 620 C C . THR A 1 83 ? -2.407 8.873 2.376 1.00 97.56 83 THR A C 1
ATOM 622 O O . THR A 1 83 ? -2.854 9.823 1.738 1.00 97.56 83 THR A O 1
ATOM 625 N N . TYR A 1 84 ? -3.174 7.958 2.957 1.00 97.50 84 TYR A N 1
ATOM 626 C CA . TYR A 1 84 ? -4.630 7.939 2.906 1.00 97.50 84 TYR A CA 1
ATOM 627 C C . TYR A 1 84 ? -5.187 7.961 4.326 1.00 97.50 84 TYR A C 1
ATOM 629 O O . TYR A 1 84 ? -4.562 7.470 5.268 1.00 97.50 84 TYR A O 1
ATOM 637 N N . ARG A 1 85 ? -6.384 8.525 4.488 1.00 97.50 85 ARG A N 1
ATOM 638 C CA . ARG A 1 85 ? -7.125 8.476 5.749 1.00 97.50 85 ARG A CA 1
ATOM 639 C C . ARG A 1 85 ? -8.429 7.734 5.524 1.00 97.50 85 ARG A C 1
ATOM 641 O O . ARG A 1 85 ? -9.271 8.208 4.769 1.00 97.50 85 ARG A O 1
ATOM 648 N N . LEU A 1 86 ? -8.603 6.622 6.223 1.00 97.81 86 LEU A N 1
ATOM 649 C CA . LEU A 1 86 ? -9.852 5.879 6.241 1.00 97.81 86 LEU A CA 1
ATOM 650 C C . LEU A 1 86 ? -10.657 6.346 7.450 1.00 97.81 86 LEU A C 1
ATOM 652 O O . LEU A 1 86 ? -10.231 6.171 8.593 1.00 97.81 86 LEU A O 1
ATOM 656 N N . ARG A 1 87 ? -11.803 6.971 7.188 1.00 97.81 87 ARG A N 1
ATOM 657 C CA . ARG A 1 87 ? -12.788 7.313 8.217 1.00 97.81 87 ARG A CA 1
ATOM 658 C C . ARG A 1 87 ? -13.826 6.208 8.248 1.00 97.81 87 ARG A C 1
ATOM 660 O O . ARG A 1 87 ? -14.266 5.775 7.187 1.00 97.81 87 ARG A O 1
ATOM 667 N N . PHE A 1 88 ? -14.192 5.747 9.435 1.00 97.62 88 PHE A N 1
ATOM 668 C CA . PHE A 1 88 ? -15.256 4.759 9.559 1.00 97.62 88 PHE A CA 1
ATOM 669 C C . PHE A 1 88 ? -16.592 5.411 9.183 1.00 97.62 88 PHE A C 1
ATOM 671 O O . PHE A 1 88 ? -16.914 6.468 9.721 1.00 97.62 88 PHE A O 1
ATOM 678 N N . ASP A 1 89 ? -17.349 4.814 8.262 1.00 96.25 89 ASP A N 1
ATOM 679 C CA . ASP A 1 89 ? -18.605 5.387 7.741 1.00 96.25 89 ASP A CA 1
ATOM 680 C C . ASP A 1 89 ? -19.853 5.002 8.564 1.00 96.25 89 ASP A C 1
ATOM 682 O O . ASP A 1 89 ? -20.973 5.370 8.221 1.00 96.25 89 ASP A O 1
ATOM 686 N N . GLY A 1 90 ? -19.662 4.258 9.658 1.00 95.31 90 GLY A N 1
ATOM 687 C CA . GLY A 1 90 ? -20.733 3.662 10.465 1.00 95.31 90 GLY A CA 1
ATOM 688 C C . GLY A 1 90 ? -20.984 2.185 10.151 1.00 95.31 90 GLY A C 1
ATOM 689 O O . GLY A 1 90 ? -21.555 1.465 10.976 1.00 95.31 90 GLY A O 1
ATOM 690 N N . ASN A 1 91 ? -20.493 1.701 9.010 1.00 94.50 91 ASN A N 1
ATOM 691 C CA . ASN A 1 91 ? -20.516 0.296 8.634 1.00 94.50 91 ASN A CA 1
ATOM 692 C C . ASN A 1 91 ? -19.118 -0.309 8.451 1.00 94.50 91 ASN A C 1
ATOM 694 O O . ASN A 1 91 ? -18.828 -1.363 9.019 1.00 94.50 91 ASN A O 1
ATOM 698 N N . ARG A 1 92 ? -18.259 0.355 7.674 1.00 96.25 92 ARG A N 1
ATOM 699 C CA . ARG A 1 92 ? -16.913 -0.090 7.300 1.00 96.25 92 ARG A CA 1
ATOM 700 C C . ARG A 1 92 ? -15.978 1.093 7.033 1.00 96.25 92 ARG A C 1
ATOM 702 O O . ARG A 1 92 ? -16.376 2.252 6.982 1.00 96.25 92 ARG A O 1
ATOM 709 N N . TYR A 1 93 ? -14.700 0.795 6.866 1.00 97.69 93 TYR A N 1
ATOM 710 C CA . TYR A 1 93 ? -13.719 1.713 6.310 1.00 97.69 93 TYR A CA 1
ATOM 711 C C . TYR A 1 93 ? -13.762 1.602 4.781 1.00 97.69 93 TYR A C 1
ATOM 713 O O . TYR A 1 93 ? -13.422 0.541 4.248 1.00 97.69 93 TYR A O 1
ATOM 721 N N . PRO A 1 94 ? -14.157 2.661 4.055 1.00 96.12 94 PRO A N 1
ATOM 722 C CA . PRO A 1 94 ? -14.131 2.650 2.603 1.00 96.12 94 PRO A CA 1
ATOM 723 C C . PRO A 1 94 ? -12.679 2.626 2.114 1.00 96.12 94 PRO A C 1
ATOM 725 O O . PRO A 1 94 ? -11.889 3.516 2.435 1.00 96.12 94 PRO A O 1
ATOM 728 N N . VAL A 1 95 ? -12.329 1.607 1.328 1.00 95.62 95 VAL A N 1
ATOM 729 C CA . VAL A 1 95 ? -10.996 1.482 0.730 1.00 95.62 95 VAL A CA 1
ATOM 730 C C . VAL A 1 95 ? -10.904 2.357 -0.525 1.00 95.62 95 VAL A C 1
ATOM 732 O O . VAL A 1 95 ? -11.732 2.198 -1.430 1.00 95.62 95 VAL A O 1
ATOM 735 N N . PRO A 1 96 ? -9.919 3.273 -0.617 1.00 93.88 96 PRO A N 1
ATOM 736 C CA . PRO A 1 96 ? -9.667 4.045 -1.828 1.00 93.88 96 PRO A CA 1
ATOM 737 C C . PRO A 1 96 ? -9.390 3.120 -3.011 1.00 93.88 96 PRO A C 1
ATOM 739 O O . PRO A 1 96 ? -8.667 2.142 -2.857 1.00 93.88 96 PRO A O 1
ATOM 742 N N . ALA A 1 97 ? -9.896 3.458 -4.201 1.00 92.00 97 ALA A N 1
ATOM 743 C CA . ALA A 1 97 ? -9.740 2.625 -5.399 1.00 92.00 97 ALA A CA 1
ATOM 744 C C . ALA A 1 97 ? -8.278 2.224 -5.677 1.00 92.00 97 ALA A C 1
ATOM 746 O O . ALA A 1 97 ? -8.015 1.087 -6.040 1.00 92.00 97 ALA A O 1
ATOM 747 N N . ALA A 1 98 ? -7.326 3.124 -5.415 1.00 89.38 98 ALA A N 1
ATOM 748 C CA . ALA A 1 98 ? -5.895 2.877 -5.603 1.00 89.38 98 ALA A CA 1
ATOM 749 C C . ALA A 1 98 ? -5.295 1.775 -4.703 1.00 89.38 98 ALA A C 1
ATOM 751 O O . ALA A 1 98 ? -4.176 1.346 -4.973 1.00 89.38 98 ALA A O 1
ATOM 752 N N . LEU A 1 99 ? -6.000 1.370 -3.641 1.00 93.25 99 LEU A N 1
ATOM 753 C CA . LEU A 1 99 ? -5.584 0.354 -2.667 1.00 93.25 99 LEU A CA 1
ATOM 754 C C . LEU A 1 99 ? -6.541 -0.842 -2.608 1.00 93.25 99 LEU A C 1
ATOM 756 O O . LEU A 1 99 ? -6.410 -1.688 -1.721 1.00 93.25 99 LEU A O 1
ATOM 760 N N . LYS A 1 100 ? -7.547 -0.885 -3.487 1.00 92.50 100 LYS A N 1
ATOM 761 C CA . LYS A 1 100 ? -8.440 -2.037 -3.569 1.00 92.50 100 LYS A CA 1
ATOM 762 C C . LYS A 1 100 ? -7.720 -3.184 -4.260 1.00 92.50 100 LYS A C 1
ATOM 764 O O . LYS A 1 100 ? -6.989 -2.963 -5.223 1.00 92.50 100 LYS A O 1
ATOM 769 N N . ALA A 1 101 ? -7.966 -4.400 -3.789 1.00 79.62 101 ALA A N 1
ATOM 770 C CA . ALA A 1 101 ? -7.650 -5.584 -4.571 1.00 79.62 101 ALA A CA 1
ATOM 771 C C . ALA A 1 101 ? -8.421 -5.511 -5.897 1.00 79.62 101 ALA A C 1
ATOM 773 O O . ALA A 1 101 ? -9.572 -5.066 -5.911 1.00 79.62 101 ALA A O 1
ATOM 774 N N . LEU A 1 102 ? -7.785 -5.911 -7.001 1.00 68.88 102 LEU A N 1
ATOM 775 C CA . LEU A 1 102 ? -8.527 -6.196 -8.226 1.00 68.88 102 LEU A CA 1
ATOM 776 C C . LEU A 1 102 ? -9.521 -7.313 -7.883 1.00 68.88 102 LEU A C 1
ATOM 778 O O . LEU A 1 102 ? -9.130 -8.303 -7.260 1.00 68.88 102 LEU A O 1
ATOM 782 N N . GLU A 1 103 ? -10.802 -7.106 -8.189 1.00 54.59 103 GLU A N 1
ATOM 783 C CA . GLU A 1 103 ? -11.796 -8.167 -8.024 1.00 54.59 103 GLU A CA 1
ATOM 784 C C . GLU A 1 103 ? -11.404 -9.347 -8.939 1.00 54.59 103 GLU A C 1
ATOM 786 O O . GLU A 1 103 ? -10.913 -9.095 -10.045 1.00 54.59 103 GLU A O 1
ATOM 791 N N . PRO A 1 104 ? -11.519 -10.598 -8.456 1.00 46.75 104 PRO A N 1
ATOM 792 C CA . PRO A 1 104 ? -11.174 -11.792 -9.227 1.00 46.75 104 PRO A CA 1
ATOM 793 C C . PRO A 1 104 ? -12.056 -11.990 -10.465 1.00 46.75 104 PRO A C 1
ATOM 795 O O . PRO A 1 104 ? -13.227 -11.543 -10.451 1.00 46.75 104 PRO A O 1
#

Radius of gyration: 18.81 Å; chains: 1; bounding box: 52×25×43 Å

Sequence (104 aa):
LYALTRDGLRLVLDGLVVDSYGGEGDANCAGSFHSSKAGLSMRSASHHGYRDISVVERRDTDEPALDTKGECQSHPGKPVKRTYRLRFDGNRYPVPAALKALEP

Foldseek 3Di:
DWDQDPVGTAAAEPQFAQKDKDWDDDPQQFIKIKIKGKDWDFDPDADLPGTKIKIKMKMKMWGWDADPVSDIDTDIDDIDIDIDIFYRPNRHGDDDPVRGDDDD